Protein AF-A0A5D0T8V2-F1 (afdb_monomer_lite)

Structure (mmCIF, N/CA/C/O backbone):
data_AF-A0A5D0T8V2-F1
#
_entry.id   AF-A0A5D0T8V2-F1
#
loop_
_atom_site.group_PDB
_atom_site.id
_atom_site.type_symbol
_atom_site.label_atom_id
_atom_site.label_alt_id
_atom_site.label_comp_id
_atom_site.label_asym_id
_atom_site.label_entity_id
_atom_site.label_seq_id
_atom_site.pdbx_PDB_ins_code
_atom_site.Cartn_x
_atom_site.Cartn_y
_atom_site.Cartn_z
_atom_site.occupancy
_atom_site.B_iso_or_equiv
_atom_site.auth_seq_id
_atom_site.auth_comp_id
_atom_site.auth_asym_id
_atom_site.auth_atom_id
_atom_site.pdbx_PDB_model_num
ATOM 1 N N . ALA A 1 1 ? 15.041 -1.833 -22.301 1.00 61.91 1 ALA A N 1
ATOM 2 C CA . ALA A 1 1 ? 15.139 -1.343 -20.913 1.00 61.91 1 ALA A CA 1
ATOM 3 C C . ALA A 1 1 ? 14.479 -2.366 -19.990 1.00 61.91 1 ALA A C 1
ATOM 5 O O . ALA A 1 1 ? 13.733 -3.205 -20.482 1.00 61.91 1 ALA A O 1
ATOM 6 N N . GLU A 1 2 ? 14.790 -2.347 -18.698 1.00 78.75 2 GLU A N 1
ATOM 7 C CA . GLU A 1 2 ? 14.436 -3.406 -17.731 1.00 78.75 2 GLU A CA 1
ATOM 8 C C . GLU A 1 2 ? 12.934 -3.522 -17.427 1.00 78.75 2 GLU A C 1
ATOM 10 O O . GLU A 1 2 ? 12.493 -4.556 -16.935 1.00 78.75 2 GLU A O 1
ATOM 15 N N . PHE A 1 3 ? 12.162 -2.492 -17.780 1.00 84.25 3 PHE A N 1
ATOM 16 C CA . PHE A 1 3 ? 10.722 -2.386 -17.535 1.00 84.25 3 PHE A CA 1
ATOM 17 C C . PHE A 1 3 ? 9.893 -2.261 -18.826 1.00 84.25 3 PHE A C 1
ATOM 19 O O . PHE A 1 3 ? 8.725 -1.898 -18.771 1.00 84.25 3 PHE A O 1
ATOM 26 N N . VAL A 1 4 ? 10.472 -2.517 -20.009 1.00 82.50 4 VAL A N 1
ATOM 27 C CA . VAL A 1 4 ? 9.782 -2.297 -21.305 1.00 82.50 4 VAL A CA 1
ATOM 28 C C . VAL A 1 4 ? 8.493 -3.108 -21.430 1.00 82.50 4 VAL A C 1
ATOM 30 O O . VAL A 1 4 ? 7.560 -2.655 -22.085 1.00 82.50 4 VAL A O 1
ATOM 33 N N . ASP A 1 5 ? 8.425 -4.268 -20.781 1.00 86.25 5 ASP A N 1
ATOM 34 C CA . ASP A 1 5 ? 7.253 -5.144 -20.766 1.00 86.25 5 ASP A CA 1
ATOM 35 C C . ASP A 1 5 ? 6.031 -4.497 -20.093 1.00 86.25 5 ASP A C 1
ATOM 37 O O . ASP A 1 5 ? 4.901 -4.827 -20.436 1.00 86.25 5 ASP A O 1
ATOM 41 N N . PHE A 1 6 ? 6.216 -3.493 -19.226 1.00 87.94 6 PHE A N 1
ATOM 42 C CA . PHE A 1 6 ? 5.091 -2.691 -18.732 1.00 87.94 6 PHE A CA 1
ATOM 43 C C . PHE A 1 6 ? 4.385 -1.923 -19.857 1.00 87.94 6 PHE A C 1
ATOM 45 O O . PHE A 1 6 ? 3.203 -1.624 -19.738 1.00 87.94 6 PHE A O 1
ATOM 52 N N . GLY A 1 7 ? 5.061 -1.641 -20.974 1.00 81.94 7 GLY A N 1
ATOM 53 C CA . GLY A 1 7 ? 4.434 -1.029 -22.144 1.00 81.94 7 GLY A CA 1
ATOM 54 C C . GLY A 1 7 ? 3.344 -1.908 -22.761 1.00 81.94 7 GLY A C 1
ATOM 55 O O . GLY A 1 7 ? 2.382 -1.379 -23.302 1.00 81.94 7 GLY A O 1
ATOM 56 N N . GLU A 1 8 ? 3.430 -3.232 -22.602 1.00 88.31 8 GLU A N 1
ATOM 57 C CA . GLU A 1 8 ? 2.431 -4.179 -23.119 1.00 88.31 8 GLU A CA 1
ATOM 58 C C . GLU A 1 8 ? 1.088 -4.063 -22.379 1.00 88.31 8 GLU A C 1
ATOM 60 O O . GLU A 1 8 ? 0.038 -4.395 -22.927 1.00 88.31 8 GLU A O 1
ATOM 65 N N . ILE A 1 9 ? 1.096 -3.539 -21.146 1.00 84.62 9 ILE A N 1
ATOM 66 C CA . ILE A 1 9 ? -0.117 -3.281 -20.358 1.00 84.62 9 ILE A CA 1
ATOM 67 C C . ILE A 1 9 ? -0.978 -2.200 -21.028 1.00 84.62 9 ILE A C 1
ATOM 69 O O . ILE A 1 9 ? -2.203 -2.281 -20.973 1.00 84.62 9 ILE A O 1
ATOM 73 N N . VAL A 1 10 ? -0.363 -1.223 -21.704 1.00 82.50 10 VAL A N 1
ATOM 74 C CA . VAL A 1 10 ? -1.068 -0.139 -22.418 1.00 82.50 10 VAL A CA 1
ATOM 75 C C . VAL A 1 10 ? -1.944 -0.686 -23.548 1.00 82.50 10 VAL A C 1
ATOM 77 O O . VAL A 1 10 ? -3.002 -0.127 -23.835 1.00 82.50 10 VAL A O 1
ATOM 80 N N . ASP A 1 11 ? -1.533 -1.802 -24.148 1.00 81.88 11 ASP A N 1
ATOM 81 C CA . ASP A 1 11 ? -2.232 -2.439 -25.263 1.00 81.88 11 ASP A CA 1
ATOM 82 C C . ASP A 1 11 ? -3.352 -3.395 -24.805 1.00 81.88 11 ASP A C 1
ATOM 84 O O . ASP A 1 11 ? -4.068 -3.966 -25.637 1.00 81.88 11 ASP A O 1
ATOM 88 N N . LEU A 1 12 ? -3.540 -3.584 -23.490 1.00 83.00 12 LEU A N 1
ATOM 89 C CA . LEU A 1 12 ? -4.591 -4.453 -22.969 1.00 83.00 12 LEU A CA 1
ATOM 90 C C . LEU A 1 12 ? -5.988 -3.855 -23.214 1.00 83.00 12 LEU A C 1
ATOM 92 O O . LEU A 1 12 ? -6.238 -2.677 -22.942 1.00 83.00 12 LEU A O 1
ATOM 96 N N . PRO A 1 13 ? -6.956 -4.666 -23.675 1.00 78.25 13 PRO A N 1
ATOM 97 C CA . PRO A 1 13 ? -8.312 -4.190 -23.893 1.00 78.25 13 PRO A CA 1
ATOM 98 C C . PRO A 1 13 ? -8.973 -3.791 -22.567 1.00 78.25 13 PRO A C 1
ATOM 100 O O . PRO A 1 13 ? -8.885 -4.513 -21.576 1.00 78.25 13 PRO A O 1
ATOM 103 N N . ASN A 1 14 ? -9.713 -2.679 -22.583 1.00 81.88 14 ASN A N 1
ATOM 104 C CA . ASN A 1 14 ? -10.464 -2.136 -21.439 1.00 81.88 14 ASN A CA 1
ATOM 105 C C . ASN A 1 14 ? -9.610 -1.681 -20.245 1.00 81.88 14 ASN A C 1
ATOM 107 O O . ASN A 1 14 ? -10.130 -1.565 -19.134 1.00 81.88 14 ASN A O 1
ATOM 111 N N . ILE A 1 15 ? -8.326 -1.394 -20.455 1.00 84.19 15 ILE A N 1
ATOM 112 C CA . ILE A 1 15 ? -7.505 -0.774 -19.420 1.00 84.19 15 ILE A CA 1
ATOM 113 C C . ILE A 1 15 ? -7.941 0.676 -19.155 1.00 84.19 15 ILE A C 1
ATOM 115 O O . ILE A 1 15 ? -8.265 1.426 -20.080 1.00 84.19 15 ILE A O 1
ATOM 119 N N . SER A 1 16 ? -7.965 1.084 -17.883 1.00 87.00 16 SER A N 1
ATOM 120 C CA . SER A 1 16 ? -8.258 2.473 -17.526 1.00 87.00 16 SER A CA 1
ATOM 121 C C . SER A 1 16 ? -7.096 3.390 -17.930 1.00 87.00 16 SER A C 1
ATOM 123 O O . SER A 1 16 ? -5.928 3.003 -17.862 1.00 87.00 16 SER A O 1
ATOM 125 N N . ALA A 1 17 ? -7.404 4.629 -18.327 1.00 86.56 17 ALA A N 1
ATOM 126 C CA . ALA A 1 17 ? -6.376 5.607 -18.694 1.00 86.56 17 ALA A CA 1
ATOM 127 C C . ALA A 1 17 ? -5.330 5.847 -17.579 1.00 86.56 17 ALA A C 1
ATOM 129 O O . ALA A 1 17 ? -4.146 5.913 -17.910 1.00 86.56 17 ALA A O 1
ATOM 130 N N . PRO A 1 18 ? -5.702 5.911 -16.282 1.00 85.38 18 PRO A N 1
ATOM 131 C CA . PRO A 1 18 ? -4.726 5.986 -15.193 1.00 85.38 18 PRO A CA 1
ATOM 132 C C . PRO A 1 18 ? -3.789 4.770 -15.115 1.00 85.38 18 PRO A C 1
ATOM 134 O O . PRO A 1 18 ? -2.576 4.947 -15.016 1.00 85.38 18 PRO A O 1
ATOM 137 N N . THR A 1 19 ? -4.316 3.544 -15.264 1.00 88.12 19 THR A N 1
ATOM 138 C CA . THR A 1 19 ? -3.487 2.320 -15.271 1.00 88.12 19 THR A CA 1
ATOM 139 C C . THR A 1 19 ? -2.495 2.333 -16.430 1.00 88.12 19 THR A C 1
ATOM 141 O O . THR A 1 19 ? -1.310 2.061 -16.239 1.00 88.12 19 THR A O 1
ATOM 144 N N . ALA A 1 20 ? -2.965 2.683 -17.632 1.00 88.56 20 ALA A N 1
ATOM 145 C CA . ALA A 1 20 ? -2.117 2.768 -18.815 1.00 88.56 20 ALA A CA 1
ATOM 146 C C . ALA A 1 20 ? -1.023 3.835 -18.650 1.00 88.56 20 ALA A C 1
ATOM 148 O O . ALA A 1 20 ? 0.134 3.578 -18.972 1.00 88.56 20 ALA A O 1
ATOM 149 N N . ALA A 1 21 ? -1.357 5.001 -18.088 1.00 88.00 21 ALA A N 1
ATOM 15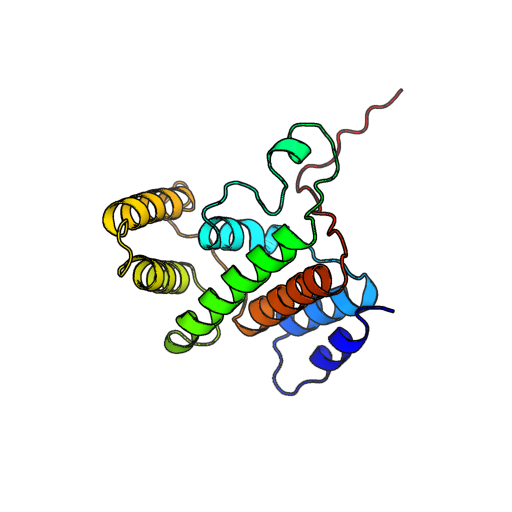0 C CA . ALA A 1 21 ? -0.395 6.072 -17.845 1.00 88.00 21 ALA A CA 1
ATOM 151 C C . ALA A 1 21 ? 0.693 5.669 -16.835 1.00 88.00 21 ALA A C 1
ATOM 153 O O . ALA A 1 21 ? 1.867 5.981 -17.046 1.00 88.00 21 ALA A O 1
ATOM 154 N N . LEU A 1 22 ? 0.327 4.957 -15.762 1.00 87.50 22 LEU A N 1
ATOM 155 C CA . LEU A 1 22 ? 1.290 4.423 -14.797 1.00 87.50 22 LEU A CA 1
ATOM 156 C C . LEU A 1 22 ? 2.221 3.395 -15.453 1.00 87.50 22 LEU A C 1
ATOM 158 O O . LEU A 1 22 ? 3.441 3.493 -15.319 1.00 87.50 22 LEU A O 1
ATOM 162 N N . ALA A 1 23 ? 1.655 2.436 -16.185 1.00 88.75 23 ALA A N 1
ATOM 163 C CA . ALA A 1 23 ? 2.419 1.403 -16.874 1.00 88.75 23 ALA A CA 1
ATOM 164 C C . ALA A 1 23 ? 3.381 1.995 -17.918 1.00 88.75 23 ALA A C 1
ATOM 166 O O . ALA A 1 23 ? 4.555 1.629 -17.967 1.00 88.75 23 ALA A O 1
ATOM 167 N N . GLU A 1 24 ? 2.917 2.966 -18.707 1.00 89.56 24 GLU A N 1
ATOM 168 C CA . GLU A 1 24 ? 3.740 3.663 -19.694 1.00 89.56 24 GLU A CA 1
ATOM 169 C C . GLU A 1 24 ? 4.870 4.470 -19.036 1.00 89.56 24 GLU A C 1
ATOM 171 O O . GLU A 1 24 ? 5.996 4.480 -19.542 1.00 89.56 24 GLU A O 1
ATOM 176 N N . LEU A 1 25 ? 4.595 5.130 -17.904 1.00 86.50 25 LEU A N 1
ATOM 177 C CA . LEU A 1 25 ? 5.616 5.834 -17.126 1.00 86.50 25 LEU A CA 1
ATOM 178 C C . LEU A 1 25 ? 6.711 4.860 -16.683 1.00 86.50 25 LEU A C 1
ATOM 180 O O . LEU A 1 25 ? 7.875 5.078 -17.015 1.00 86.50 25 LEU A O 1
ATOM 184 N N . ILE A 1 26 ? 6.333 3.758 -16.029 1.00 87.38 26 ILE A N 1
ATOM 185 C CA . ILE A 1 26 ? 7.264 2.718 -15.572 1.00 87.38 26 ILE A CA 1
ATOM 186 C C . ILE A 1 26 ? 8.087 2.174 -16.744 1.00 87.38 26 ILE A C 1
ATOM 188 O O . ILE A 1 26 ? 9.308 2.068 -16.642 1.00 87.38 26 ILE A O 1
ATOM 192 N N . ALA A 1 27 ? 7.451 1.890 -17.882 1.00 87.19 27 A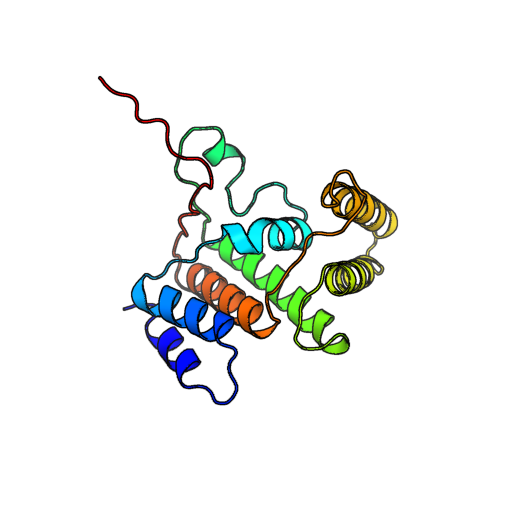LA A N 1
ATOM 193 C CA . ALA A 1 27 ? 8.140 1.366 -19.057 1.00 87.19 27 ALA A CA 1
ATOM 194 C C . ALA A 1 27 ? 9.206 2.324 -19.609 1.00 87.19 27 ALA A C 1
ATOM 196 O O . ALA A 1 27 ? 10.252 1.884 -20.098 1.00 87.19 27 ALA A O 1
ATOM 197 N N . LYS A 1 28 ? 8.951 3.637 -19.532 1.00 85.94 28 LYS A N 1
ATOM 198 C CA . LYS A 1 28 ? 9.854 4.681 -20.031 1.00 85.94 28 LYS A CA 1
ATOM 199 C C . LYS A 1 28 ? 10.968 5.026 -19.051 1.00 85.94 28 LYS A C 1
ATOM 201 O O . LYS A 1 28 ? 12.091 5.262 -19.493 1.00 85.94 28 LYS A O 1
ATOM 206 N N . THR A 1 29 ? 10.661 5.114 -17.760 1.00 82.19 29 THR A N 1
ATOM 207 C CA . THR A 1 29 ? 11.567 5.704 -16.763 1.00 82.19 29 THR A CA 1
ATOM 208 C C . THR A 1 29 ? 12.123 4.696 -15.770 1.00 82.19 29 THR A C 1
ATOM 210 O O . THR A 1 29 ? 13.150 4.977 -15.162 1.00 82.19 29 THR A O 1
ATOM 213 N N . GLY A 1 30 ? 11.475 3.540 -15.593 1.00 81.00 30 GLY A N 1
ATOM 214 C CA . GLY A 1 30 ? 11.781 2.612 -14.504 1.00 81.00 30 GLY A CA 1
ATOM 215 C C . GLY A 1 30 ? 11.487 3.198 -13.120 1.00 81.00 30 GLY A C 1
ATOM 216 O O . GLY A 1 30 ? 12.090 2.773 -12.141 1.00 81.00 30 GLY A O 1
ATOM 217 N N . THR A 1 31 ? 10.604 4.199 -13.031 1.00 76.38 31 THR A N 1
ATOM 218 C CA . THR A 1 31 ? 10.259 4.888 -11.779 1.00 76.38 31 THR A CA 1
ATOM 219 C C . THR A 1 31 ? 8.749 4.999 -11.592 1.00 76.38 31 THR A C 1
ATOM 221 O O . THR A 1 31 ? 7.977 4.915 -12.548 1.00 76.38 31 THR A O 1
ATOM 224 N N . VAL A 1 32 ? 8.328 5.233 -10.347 1.00 75.56 32 VAL A N 1
ATOM 225 C CA . VAL A 1 32 ? 6.940 5.519 -9.972 1.00 75.56 32 VAL A CA 1
ATOM 226 C C . VAL A 1 32 ? 6.895 6.813 -9.167 1.00 75.56 32 VAL A C 1
ATOM 228 O O . VAL A 1 32 ? 7.730 7.035 -8.294 1.00 75.56 32 VAL A O 1
ATOM 231 N N . ARG A 1 33 ? 5.883 7.653 -9.415 1.00 67.94 33 ARG A N 1
ATOM 232 C CA . ARG A 1 33 ? 5.559 8.774 -8.523 1.00 67.94 33 ARG A CA 1
ATOM 233 C C . ARG A 1 33 ? 4.675 8.284 -7.386 1.00 67.94 33 ARG A C 1
ATOM 235 O O . ARG A 1 33 ? 3.458 8.213 -7.510 1.00 67.94 33 ARG A O 1
ATOM 242 N N . ALA A 1 34 ? 5.330 7.911 -6.295 1.00 59.78 34 ALA A N 1
ATOM 243 C CA . ALA A 1 34 ? 4.724 7.301 -5.118 1.00 59.78 34 ALA A CA 1
ATOM 244 C C . ALA A 1 34 ? 3.725 8.209 -4.373 1.00 59.78 34 ALA A C 1
ATOM 246 O O . ALA A 1 34 ? 2.877 7.697 -3.648 1.00 59.78 34 ALA A O 1
ATOM 247 N N . THR A 1 35 ? 3.777 9.530 -4.579 1.00 63.81 35 THR A N 1
ATOM 248 C CA . THR A 1 35 ? 2.996 10.530 -3.826 1.00 63.81 35 THR A CA 1
ATOM 249 C C . THR A 1 35 ? 1.484 10.295 -3.849 1.00 63.81 35 THR A C 1
ATOM 251 O O . THR A 1 35 ? 0.810 10.548 -2.857 1.00 63.81 35 THR A O 1
ATOM 254 N N . VAL A 1 36 ? 0.944 9.777 -4.956 1.00 68.19 36 VAL A N 1
ATOM 255 C CA . VAL A 1 36 ? -0.497 9.499 -5.103 1.00 68.19 36 VAL A CA 1
ATOM 256 C C . VAL A 1 36 ? -0.927 8.266 -4.297 1.00 68.19 36 VAL A C 1
ATOM 258 O O . VAL A 1 36 ? -2.085 8.154 -3.906 1.00 68.19 36 VAL A O 1
ATOM 261 N N . TYR A 1 37 ? 0.003 7.350 -4.021 1.00 76.88 37 TYR A N 1
ATOM 262 C CA . TYR A 1 37 ? -0.258 6.090 -3.322 1.00 76.88 37 TYR A CA 1
ATOM 263 C C . TYR A 1 37 ? 0.203 6.109 -1.864 1.00 76.88 37 TYR A C 1
ATOM 265 O O . TYR A 1 37 ? -0.077 5.153 -1.144 1.00 76.88 37 TYR A O 1
ATOM 273 N N . THR A 1 38 ? 0.893 7.166 -1.419 1.00 76.56 38 THR A N 1
ATOM 274 C CA . THR A 1 38 ? 1.503 7.244 -0.085 1.00 76.56 38 THR A CA 1
ATOM 275 C C . THR A 1 38 ? 0.519 6.909 1.022 1.00 76.56 38 THR A C 1
ATOM 277 O O . THR A 1 38 ? 0.777 5.988 1.787 1.00 76.56 38 THR A O 1
ATOM 280 N N . GLU A 1 39 ? -0.605 7.622 1.106 1.00 78.31 39 GLU A N 1
ATOM 281 C CA . GLU A 1 39 ? -1.555 7.457 2.212 1.00 78.31 39 GLU A CA 1
ATOM 282 C C . GLU A 1 39 ? -2.075 6.019 2.304 1.00 78.31 39 GLU A C 1
ATOM 284 O O . GLU A 1 39 ? -2.166 5.450 3.393 1.00 78.31 39 GLU A O 1
ATOM 289 N N . LEU A 1 40 ? -2.364 5.409 1.149 1.00 82.75 40 LEU A N 1
ATOM 290 C CA . LEU A 1 40 ? -2.789 4.019 1.078 1.00 82.75 40 LEU A CA 1
ATOM 291 C C . LEU A 1 40 ? -1.664 3.074 1.500 1.00 82.75 40 LEU A C 1
ATOM 293 O O . LEU A 1 40 ? -1.887 2.214 2.342 1.00 82.75 40 LEU A O 1
ATOM 297 N N . VAL A 1 41 ? -0.471 3.193 0.922 1.00 79.88 41 VAL A N 1
ATOM 298 C CA . VAL A 1 41 ? 0.640 2.272 1.210 1.00 79.88 41 VAL A CA 1
ATOM 299 C C . VAL A 1 41 ? 1.044 2.343 2.684 1.00 79.88 41 VAL A C 1
ATOM 301 O O . VAL A 1 41 ? 1.229 1.300 3.311 1.00 79.88 41 VAL A O 1
ATOM 304 N N . ASP A 1 42 ? 1.078 3.541 3.266 1.00 79.88 42 ASP A N 1
ATOM 305 C CA . ASP A 1 42 ? 1.320 3.742 4.695 1.00 79.88 42 ASP A CA 1
ATOM 306 C C . ASP A 1 42 ? 0.256 3.027 5.551 1.00 79.88 42 ASP A C 1
ATOM 308 O O . ASP A 1 42 ? 0.578 2.351 6.533 1.00 79.88 42 ASP A O 1
ATOM 312 N N . LEU A 1 43 ? -1.025 3.108 5.162 1.00 82.00 43 LEU A N 1
ATOM 313 C CA . LEU A 1 43 ? -2.095 2.336 5.806 1.00 82.00 43 LEU A CA 1
ATOM 314 C C . LEU A 1 43 ? -1.909 0.820 5.654 1.00 82.00 43 LEU A C 1
ATOM 316 O O . LEU A 1 43 ? -2.092 0.092 6.629 1.00 82.00 43 LEU A O 1
ATOM 320 N N . LEU A 1 44 ? -1.581 0.332 4.452 1.00 79.38 44 LEU A N 1
ATOM 321 C CA . LEU A 1 44 ? -1.474 -1.104 4.164 1.00 79.38 44 LEU A CA 1
ATOM 322 C C . LEU A 1 44 ? -0.356 -1.773 4.961 1.00 79.38 44 LEU A C 1
ATOM 324 O O . LEU A 1 44 ? -0.501 -2.919 5.390 1.00 79.38 44 LEU A O 1
ATOM 328 N N . LEU A 1 45 ? 0.759 -1.071 5.134 1.00 73.88 45 LEU A N 1
ATOM 329 C CA . LEU A 1 45 ? 1.956 -1.633 5.748 1.00 73.88 45 LEU A CA 1
ATOM 330 C C . LEU A 1 45 ? 2.074 -1.307 7.239 1.00 73.88 45 LEU A C 1
ATOM 332 O O . LEU A 1 45 ? 2.903 -1.887 7.938 1.00 73.88 45 LEU A O 1
ATOM 336 N N . GLY A 1 46 ? 1.219 -0.415 7.737 1.00 63.88 46 GLY A N 1
ATOM 337 C CA . GLY A 1 46 ? 1.268 0.067 9.110 1.00 63.88 46 GLY A CA 1
ATOM 338 C C . GLY A 1 46 ? 2.510 0.883 9.422 1.00 63.88 46 GLY A C 1
ATOM 339 O O . GLY A 1 46 ? 3.017 0.859 10.542 1.00 63.88 46 GLY A O 1
ATOM 340 N N . LEU A 1 47 ? 2.984 1.590 8.406 1.00 55.94 47 LEU A N 1
ATOM 341 C CA . LEU A 1 47 ? 4.199 2.372 8.427 1.00 55.94 47 LEU A CA 1
ATOM 342 C C . LEU A 1 47 ? 3.824 3.843 8.307 1.00 55.94 47 LEU A C 1
ATOM 344 O O . LEU A 1 47 ? 2.944 4.202 7.531 1.00 55.94 47 LEU A O 1
ATOM 348 N N . GLU A 1 48 ? 4.487 4.701 9.069 1.00 52.50 48 GLU A N 1
ATOM 349 C CA . GLU A 1 48 ? 4.494 6.123 8.742 1.00 52.50 48 GLU A CA 1
ATOM 350 C C . GLU A 1 48 ? 5.585 6.331 7.691 1.00 52.50 48 GLU A C 1
ATOM 352 O O . GLU A 1 48 ? 6.710 5.896 7.905 1.00 52.50 48 GLU A O 1
ATOM 357 N N . GLY A 1 49 ? 5.249 6.928 6.543 1.00 49.81 49 GLY A N 1
ATOM 358 C CA . GLY A 1 49 ? 6.206 7.455 5.569 1.00 49.81 49 GLY A CA 1
ATOM 359 C C . GLY A 1 49 ? 7.157 6.445 4.922 1.00 49.81 49 GLY A C 1
ATOM 360 O O . GLY A 1 49 ? 8.290 6.805 4.610 1.00 49.81 49 GLY A O 1
ATOM 361 N N . VAL A 1 50 ? 6.744 5.198 4.673 1.00 50.56 50 VAL A N 1
ATOM 362 C CA . VAL A 1 50 ? 7.656 4.191 4.084 1.00 50.56 50 VAL A CA 1
ATOM 363 C C . VAL A 1 50 ? 7.858 4.336 2.589 1.00 50.56 50 VAL A C 1
ATOM 365 O O . VAL A 1 50 ? 8.939 4.023 2.092 1.00 50.56 50 VAL A O 1
ATOM 368 N N . LEU A 1 51 ? 6.920 4.974 1.890 1.00 50.59 51 LEU A N 1
ATOM 369 C CA . LEU A 1 51 ? 7.244 5.521 0.574 1.00 50.59 51 LEU A CA 1
ATOM 370 C C . LEU A 1 51 ? 8.234 6.692 0.638 1.00 50.59 51 LEU A C 1
ATOM 372 O O . LEU A 1 51 ? 8.622 7.165 -0.417 1.00 50.59 51 LEU A O 1
ATOM 376 N N . TYR A 1 52 ? 8.652 7.149 1.820 1.00 52.34 52 TYR A N 1
ATOM 377 C CA . TYR A 1 52 ? 9.609 8.240 2.000 1.00 52.34 52 TYR A CA 1
ATOM 378 C C . TYR A 1 52 ? 10.832 7.868 2.836 1.00 52.34 52 TYR A C 1
ATOM 380 O O . TYR A 1 52 ? 11.582 8.780 3.150 1.00 52.34 52 TYR A O 1
ATOM 388 N N . ALA A 1 53 ? 11.046 6.591 3.194 1.00 50.88 53 ALA A N 1
ATOM 389 C CA . ALA A 1 53 ? 12.108 6.162 4.114 1.00 50.88 53 ALA A CA 1
ATOM 390 C C . ALA A 1 53 ? 12.312 7.195 5.241 1.00 50.88 53 ALA A C 1
ATOM 392 O O . ALA A 1 53 ? 13.262 7.970 5.213 1.00 50.88 53 ALA A O 1
ATOM 393 N N . THR A 1 54 ? 11.358 7.268 6.172 1.00 45.78 54 THR A N 1
ATOM 394 C CA . THR A 1 54 ? 11.178 8.350 7.163 1.00 45.78 54 THR A CA 1
ATOM 395 C C . THR A 1 54 ? 12.432 8.904 7.828 1.00 45.78 54 THR A C 1
ATOM 397 O O . THR A 1 54 ? 12.460 10.094 8.132 1.00 45.78 54 THR A O 1
ATOM 400 N N . ASP A 1 55 ? 13.455 8.078 8.035 1.00 45.16 55 ASP A N 1
ATOM 401 C CA . ASP A 1 55 ? 14.728 8.519 8.606 1.00 45.16 55 ASP A CA 1
ATOM 402 C C . ASP A 1 55 ? 15.608 9.240 7.561 1.00 45.16 55 ASP A C 1
ATOM 404 O O . ASP A 1 55 ? 16.172 10.288 7.855 1.00 45.16 55 ASP A O 1
ATOM 408 N N . ALA A 1 56 ? 15.641 8.772 6.309 1.00 48.03 56 ALA A N 1
ATOM 409 C CA . ALA A 1 56 ? 16.388 9.390 5.207 1.00 48.03 56 ALA A CA 1
ATOM 410 C C . ALA A 1 56 ? 15.769 10.722 4.743 1.00 48.03 56 ALA A C 1
ATOM 412 O O . ALA A 1 56 ? 16.490 11.688 4.495 1.00 48.03 56 ALA A O 1
ATOM 413 N N . ALA A 1 57 ? 14.432 10.821 4.708 1.00 46.72 57 ALA A N 1
ATOM 414 C CA . ALA A 1 57 ? 13.748 12.084 4.411 1.00 46.72 57 ALA A CA 1
ATOM 415 C C . ALA A 1 57 ? 14.000 13.172 5.475 1.00 46.72 57 ALA A C 1
ATOM 417 O O . ALA A 1 57 ? 13.906 14.360 5.166 1.00 46.72 57 ALA A O 1
ATOM 418 N N . ALA A 1 58 ? 14.322 12.784 6.715 1.00 51.72 58 ALA A N 1
ATOM 419 C CA . ALA A 1 58 ? 14.717 13.710 7.776 1.00 51.72 58 ALA A CA 1
ATOM 420 C C . ALA A 1 58 ? 16.191 14.154 7.669 1.00 51.72 58 ALA A C 1
ATOM 422 O O . ALA A 1 58 ? 16.549 15.196 8.220 1.00 51.72 58 ALA A O 1
ATOM 423 N N . GLU A 1 59 ? 17.026 13.395 6.954 1.00 53.44 59 GLU A N 1
ATOM 424 C CA . GLU A 1 59 ? 18.468 13.629 6.784 1.00 53.44 59 GLU A CA 1
ATOM 425 C C . GLU A 1 59 ? 18.835 14.336 5.458 1.00 53.44 59 GLU A C 1
ATOM 427 O O . GLU A 1 59 ? 20.013 14.431 5.122 1.00 53.44 59 GLU A O 1
ATOM 432 N N . ASP A 1 60 ? 17.857 14.891 4.722 1.00 56.03 60 ASP A N 1
ATOM 433 C CA . ASP A 1 60 ? 18.040 15.503 3.385 1.00 56.03 60 ASP A CA 1
ATOM 434 C C . ASP A 1 60 ? 18.650 14.535 2.336 1.00 56.03 60 ASP A C 1
ATOM 436 O O . ASP A 1 60 ? 19.160 14.963 1.294 1.00 56.03 60 ASP A O 1
ATOM 440 N N . GLU A 1 61 ? 18.571 13.222 2.575 1.00 55.50 61 GLU A N 1
ATOM 441 C CA . GLU A 1 61 ? 18.956 12.190 1.612 1.00 55.50 61 GLU A CA 1
ATOM 442 C C . GLU A 1 61 ? 17.751 11.788 0.750 1.00 55.50 61 GLU A C 1
ATOM 444 O O . GLU A 1 61 ? 16.617 11.723 1.229 1.00 55.50 61 GLU A O 1
ATOM 449 N N . ASP A 1 62 ? 17.982 11.524 -0.543 1.00 58.38 62 ASP A N 1
ATOM 450 C CA . ASP A 1 62 ? 16.928 10.998 -1.416 1.00 58.38 62 ASP A CA 1
ATOM 451 C C . ASP A 1 62 ? 16.534 9.606 -0.888 1.00 58.38 62 ASP A C 1
ATOM 453 O O . ASP A 1 62 ? 17.378 8.704 -0.893 1.00 58.38 62 ASP A O 1
ATOM 457 N N . PRO A 1 63 ? 15.291 9.398 -0.419 1.00 62.31 63 PRO A N 1
ATOM 458 C CA . PRO A 1 63 ? 14.924 8.151 0.226 1.00 62.31 63 PRO A CA 1
ATOM 459 C C . PRO A 1 63 ? 15.016 6.981 -0.753 1.00 62.31 63 PRO A C 1
ATOM 461 O O . PRO A 1 63 ? 14.477 7.023 -1.864 1.00 62.31 63 PRO A O 1
ATOM 464 N N . VAL A 1 64 ? 15.710 5.926 -0.328 1.00 71.81 64 VAL A N 1
ATOM 465 C CA . VAL A 1 64 ? 15.936 4.717 -1.121 1.00 71.81 64 VAL A CA 1
ATOM 466 C C . VAL A 1 64 ? 15.214 3.542 -0.475 1.00 71.81 64 VAL A C 1
ATOM 468 O O . VAL A 1 64 ? 15.451 3.218 0.685 1.00 71.81 64 VAL A O 1
ATOM 471 N N . ILE A 1 65 ? 14.360 2.877 -1.248 1.00 78.06 65 ILE A N 1
ATOM 472 C CA . ILE A 1 65 ? 13.719 1.623 -0.847 1.00 78.06 65 ILE A CA 1
ATOM 473 C C . ILE A 1 65 ? 14.600 0.479 -1.345 1.00 78.06 65 ILE A C 1
ATOM 475 O O . ILE A 1 65 ? 14.808 0.342 -2.554 1.00 78.06 65 ILE A O 1
ATOM 479 N N . ASP A 1 66 ? 15.129 -0.324 -0.425 1.00 81.56 66 ASP A N 1
ATOM 480 C CA . ASP A 1 66 ? 15.937 -1.496 -0.761 1.00 81.56 66 ASP A CA 1
ATOM 481 C C . ASP A 1 66 ? 15.078 -2.650 -1.341 1.00 81.56 66 ASP A C 1
ATOM 483 O O . ASP A 1 66 ? 13.841 -2.592 -1.316 1.00 81.56 66 ASP A O 1
ATOM 487 N N . PRO A 1 67 ? 15.698 -3.702 -1.908 1.00 86.50 67 PRO A N 1
ATOM 488 C CA . PRO A 1 67 ? 14.957 -4.814 -2.506 1.00 86.50 67 PRO A CA 1
ATOM 489 C C . PRO A 1 67 ? 14.031 -5.558 -1.532 1.00 86.50 67 PRO A C 1
ATOM 491 O O . PRO A 1 67 ? 12.958 -6.005 -1.944 1.00 86.50 67 PRO A O 1
ATOM 494 N N . ASP A 1 68 ? 14.397 -5.662 -0.253 1.00 86.12 68 ASP A N 1
ATOM 495 C CA . ASP A 1 68 ? 13.570 -6.330 0.758 1.00 86.12 68 ASP A CA 1
ATOM 496 C C . ASP A 1 68 ? 12.328 -5.482 1.079 1.00 86.12 68 ASP A C 1
ATOM 498 O O . ASP A 1 68 ? 11.206 -5.995 1.122 1.00 86.12 68 ASP A O 1
ATOM 502 N N . GLY A 1 69 ? 12.498 -4.163 1.199 1.00 84.19 69 GLY A N 1
ATOM 503 C CA . GLY A 1 69 ? 11.420 -3.187 1.325 1.00 84.19 69 GLY A CA 1
ATOM 504 C C . GLY A 1 69 ? 10.488 -3.198 0.114 1.00 84.19 69 GLY A C 1
ATOM 505 O O . GLY A 1 69 ? 9.268 -3.176 0.274 1.00 84.19 69 GLY A O 1
ATOM 506 N N . CYS A 1 70 ? 11.032 -3.334 -1.098 1.00 86.81 70 CYS A N 1
ATOM 507 C CA . CYS A 1 70 ? 10.233 -3.515 -2.311 1.00 86.81 70 CYS A CA 1
ATOM 508 C C . CYS A 1 70 ? 9.398 -4.805 -2.249 1.00 86.81 70 CYS A C 1
ATOM 510 O O . CYS A 1 70 ? 8.213 -4.792 -2.588 1.00 86.81 70 CYS A O 1
ATOM 512 N N . GLY A 1 71 ? 9.986 -5.910 -1.781 1.00 89.81 71 GLY A N 1
ATOM 513 C CA . GLY A 1 71 ? 9.278 -7.179 -1.602 1.00 89.81 71 GLY A CA 1
ATOM 514 C C . GLY A 1 71 ? 8.128 -7.054 -0.606 1.00 89.81 71 GLY A C 1
ATOM 515 O O . GLY A 1 71 ? 7.014 -7.500 -0.884 1.00 89.81 71 GLY A O 1
ATOM 516 N N . TRP A 1 72 ? 8.369 -6.366 0.509 1.00 87.38 72 TRP A N 1
ATOM 517 C CA . TRP A 1 72 ? 7.351 -6.130 1.526 1.00 87.38 72 TRP A CA 1
ATOM 518 C C . TRP A 1 72 ? 6.197 -5.247 1.028 1.00 87.38 72 TRP A C 1
ATOM 520 O O . TRP A 1 72 ? 5.029 -5.574 1.257 1.00 87.38 72 TRP A O 1
ATOM 530 N N . ILE A 1 73 ? 6.502 -4.167 0.300 1.00 86.56 73 ILE A N 1
ATOM 531 C CA . ILE A 1 73 ? 5.483 -3.305 -0.315 1.00 86.56 73 ILE A CA 1
ATOM 532 C C . ILE A 1 73 ? 4.637 -4.110 -1.310 1.00 86.56 73 ILE A C 1
ATOM 534 O O . ILE A 1 73 ? 3.406 -4.041 -1.267 1.00 86.56 73 ILE A O 1
ATOM 538 N N . ALA A 1 74 ? 5.279 -4.904 -2.174 1.00 91.25 74 ALA A N 1
ATOM 539 C CA . ALA A 1 74 ? 4.586 -5.743 -3.147 1.00 91.25 74 ALA A CA 1
ATOM 540 C C . ALA A 1 74 ? 3.631 -6.739 -2.465 1.00 91.25 74 ALA A C 1
ATOM 542 O O . ALA A 1 74 ? 2.454 -6.790 -2.822 1.00 91.25 74 ALA A O 1
ATOM 543 N N . ASP A 1 75 ? 4.091 -7.454 -1.432 1.00 91.75 75 ASP A N 1
ATOM 544 C CA . ASP A 1 75 ? 3.265 -8.395 -0.662 1.00 91.75 75 ASP A CA 1
ATOM 545 C C . ASP A 1 75 ? 2.030 -7.713 -0.044 1.00 91.75 75 ASP A C 1
ATOM 547 O O . ASP A 1 75 ? 0.918 -8.253 -0.084 1.00 91.75 75 ASP A O 1
ATOM 551 N N . GLY A 1 76 ? 2.211 -6.518 0.529 1.00 90.19 76 GLY A N 1
ATOM 552 C CA . GLY A 1 76 ? 1.128 -5.747 1.141 1.00 90.19 76 GLY A CA 1
ATOM 553 C C . GLY A 1 76 ? 0.056 -5.338 0.131 1.00 90.19 76 GLY A C 1
ATOM 554 O O . GLY A 1 76 ? -1.137 -5.556 0.369 1.00 90.19 76 GLY A O 1
ATOM 555 N N . ILE A 1 77 ? 0.476 -4.802 -1.019 1.00 92.38 77 ILE A N 1
ATOM 556 C CA . ILE A 1 77 ? -0.440 -4.386 -2.088 1.00 92.38 77 ILE A CA 1
ATOM 557 C C . ILE A 1 77 ? -1.152 -5.600 -2.697 1.00 92.38 77 ILE A C 1
ATOM 559 O O . ILE A 1 77 ? -2.368 -5.567 -2.877 1.00 92.38 77 ILE A O 1
ATOM 563 N N . GLU A 1 78 ? -0.445 -6.698 -2.967 1.00 94.06 78 GLU A N 1
ATOM 564 C CA . GLU A 1 78 ? -1.043 -7.920 -3.520 1.00 94.06 78 GLU A CA 1
ATOM 565 C C . GLU A 1 78 ? -2.103 -8.511 -2.584 1.00 94.06 78 GLU A C 1
ATOM 567 O O . GLU A 1 78 ? -3.204 -8.867 -3.021 1.00 94.06 78 GLU A O 1
ATOM 572 N N . ARG A 1 79 ? -1.806 -8.574 -1.279 1.00 92.75 79 ARG A N 1
ATOM 573 C CA . ARG A 1 79 ? -2.760 -9.039 -0.265 1.00 92.75 79 ARG A CA 1
ATOM 574 C C . ARG A 1 79 ? -3.987 -8.133 -0.196 1.00 92.75 79 ARG A C 1
ATOM 576 O O . ARG A 1 79 ? -5.106 -8.640 -0.081 1.00 92.75 79 ARG A O 1
ATOM 583 N N . PHE A 1 80 ? -3.788 -6.820 -0.279 1.00 93.31 80 PHE A N 1
ATOM 584 C CA . PHE A 1 80 ? -4.878 -5.855 -0.330 1.00 93.31 80 PHE A CA 1
ATOM 585 C C . PHE A 1 80 ? -5.759 -6.061 -1.567 1.00 93.31 80 PHE A C 1
ATOM 587 O O . PHE A 1 80 ? -6.959 -6.286 -1.419 1.00 93.31 80 PHE A O 1
ATOM 594 N N . VAL A 1 81 ? -5.175 -6.073 -2.770 1.00 94.50 81 VAL A N 1
ATOM 595 C CA . VAL A 1 81 ? -5.901 -6.264 -4.038 1.00 94.50 81 VAL A CA 1
ATOM 596 C C . VAL A 1 81 ? -6.677 -7.584 -4.030 1.00 94.50 81 VAL A C 1
ATOM 598 O O . VAL A 1 81 ? -7.837 -7.632 -4.439 1.00 94.50 81 VAL A O 1
ATOM 601 N N . ALA A 1 82 ? -6.085 -8.663 -3.509 1.00 94.00 82 ALA A N 1
ATOM 602 C CA . ALA A 1 82 ? -6.771 -9.945 -3.371 1.00 94.00 82 ALA A CA 1
ATOM 603 C C . ALA A 1 82 ? -8.004 -9.862 -2.451 1.00 94.00 82 ALA A C 1
ATOM 605 O O . ALA A 1 82 ? -9.045 -10.440 -2.773 1.00 94.00 82 ALA A O 1
ATOM 606 N N . GLY A 1 83 ? -7.901 -9.136 -1.333 1.00 92.69 83 GLY A N 1
ATOM 607 C CA . GLY A 1 83 ? -9.012 -8.887 -0.410 1.00 92.69 83 GLY A CA 1
ATOM 608 C C . GLY A 1 83 ? -10.076 -7.938 -0.969 1.00 92.69 83 GLY A C 1
ATOM 609 O O . GLY A 1 83 ? -11.260 -8.099 -0.666 1.00 92.69 83 GLY A O 1
ATOM 610 N N . HIS A 1 84 ? -9.669 -6.994 -1.819 1.00 95.19 84 HIS A N 1
ATOM 611 C CA . HIS A 1 84 ? -10.530 -5.959 -2.389 1.00 95.19 84 HIS A CA 1
ATOM 612 C C . HIS A 1 84 ? -11.451 -6.466 -3.504 1.00 95.19 84 HIS A C 1
ATOM 614 O O . HIS A 1 84 ? -12.521 -5.905 -3.696 1.00 95.19 84 HIS A O 1
ATOM 620 N N . ARG A 1 85 ? -11.157 -7.607 -4.146 1.00 89.75 85 ARG A N 1
ATOM 621 C CA . ARG A 1 85 ? -11.981 -8.179 -5.241 1.00 89.75 85 ARG A CA 1
ATOM 622 C C . ARG A 1 85 ? -13.497 -8.217 -4.989 1.00 89.75 85 ARG A C 1
ATOM 624 O O . ARG A 1 85 ? -14.268 -8.171 -5.942 1.00 89.75 85 ARG A O 1
ATOM 631 N N . ALA A 1 86 ? -13.936 -8.330 -3.734 1.00 90.19 86 ALA A N 1
ATOM 632 C CA . ALA A 1 86 ? -15.354 -8.330 -3.363 1.00 90.19 86 ALA A CA 1
ATOM 633 C C . ALA A 1 86 ? -16.048 -6.951 -3.468 1.00 90.19 86 ALA A C 1
ATOM 635 O O . ALA A 1 86 ? -17.276 -6.897 -3.446 1.00 90.19 86 ALA A O 1
ATOM 636 N N . TYR A 1 87 ? -15.285 -5.863 -3.578 1.00 92.31 87 TYR A N 1
ATOM 637 C CA . TYR A 1 87 ? -15.745 -4.470 -3.558 1.00 92.31 87 TYR A CA 1
ATOM 638 C C . TYR A 1 87 ? -15.728 -3.810 -4.949 1.00 92.31 87 TYR A C 1
ATOM 640 O O . TYR A 1 87 ? -16.243 -2.706 -5.110 1.00 92.31 87 TYR A O 1
ATOM 648 N N . GLY A 1 88 ? -15.213 -4.504 -5.968 1.00 91.00 88 GLY A N 1
ATOM 649 C CA . GLY A 1 88 ? -15.146 -4.021 -7.349 1.00 91.00 88 GLY A CA 1
ATOM 650 C C . GLY A 1 88 ? -13.801 -3.385 -7.702 1.00 91.00 88 GLY A C 1
ATOM 651 O O . GLY A 1 88 ? -12.821 -3.545 -6.992 1.00 91.00 88 GLY A O 1
ATOM 652 N N . GLU A 1 89 ? -13.747 -2.700 -8.844 1.00 91.31 89 GLU A N 1
ATOM 653 C CA . GLU A 1 89 ? -12.482 -2.194 -9.403 1.00 91.31 89 GLU A CA 1
ATOM 654 C C . GLU A 1 89 ? -12.004 -0.889 -8.753 1.00 91.31 89 GLU A C 1
ATOM 656 O O . GLU A 1 89 ? -10.804 -0.650 -8.635 1.00 91.31 89 GLU A O 1
ATOM 661 N N . ALA A 1 90 ? -12.941 -0.030 -8.351 1.00 92.50 90 ALA A N 1
ATOM 662 C CA . ALA A 1 90 ? -12.634 1.274 -7.778 1.00 92.50 90 ALA A CA 1
ATOM 663 C C . ALA A 1 90 ? -12.186 1.133 -6.320 1.00 92.50 90 ALA A C 1
ATOM 665 O O . ALA A 1 90 ? -12.890 0.528 -5.508 1.00 92.50 90 ALA A O 1
ATOM 666 N N . VAL A 1 91 ? -11.045 1.732 -5.978 1.00 92.69 91 VAL A N 1
ATOM 667 C CA . VAL A 1 91 ? -10.533 1.732 -4.609 1.00 92.69 91 VAL A CA 1
ATOM 668 C C . VAL A 1 91 ? -10.899 3.050 -3.937 1.00 92.69 91 VAL A C 1
ATOM 670 O O . VAL A 1 91 ? -10.342 4.101 -4.238 1.00 92.69 91 VAL A O 1
ATOM 673 N N . THR A 1 92 ? -11.858 2.984 -3.017 1.00 92.81 92 THR A N 1
ATOM 674 C CA . THR A 1 92 ? -12.311 4.119 -2.199 1.00 92.81 92 THR A CA 1
ATOM 675 C C . THR A 1 92 ? -11.848 3.978 -0.756 1.00 92.81 92 THR A C 1
ATOM 677 O O . THR A 1 92 ? -11.510 2.875 -0.308 1.00 92.81 92 THR A O 1
ATOM 680 N N . PHE A 1 93 ? -11.906 5.075 -0.003 1.00 92.31 93 PHE A N 1
ATOM 681 C CA . PHE A 1 93 ? -11.615 5.082 1.428 1.00 92.31 93 PHE A CA 1
ATOM 682 C C . PHE A 1 93 ? -12.427 4.034 2.206 1.00 92.31 93 PHE A C 1
ATOM 684 O O . PHE A 1 93 ? -11.875 3.276 3.004 1.00 92.31 93 PHE A O 1
ATOM 691 N N . GLU A 1 94 ? -13.727 3.924 1.928 1.00 92.94 94 GLU A N 1
ATOM 692 C CA . GLU A 1 94 ? -14.620 2.952 2.565 1.00 92.94 94 GLU A CA 1
ATOM 693 C C . GLU A 1 94 ? -14.190 1.524 2.244 1.00 92.94 94 GLU A C 1
ATOM 695 O O . GLU A 1 94 ? -14.043 0.700 3.144 1.00 92.94 94 GLU A O 1
ATOM 700 N N . SER A 1 95 ? -13.932 1.233 0.966 1.00 94.50 95 SER A N 1
ATOM 701 C CA . SER A 1 95 ? -13.513 -0.106 0.550 1.00 94.50 95 SER A CA 1
ATOM 702 C C . SER A 1 95 ? -12.170 -0.511 1.172 1.00 94.50 95 SER A C 1
ATOM 704 O O . SER A 1 95 ? -11.992 -1.663 1.564 1.00 94.50 95 SER A O 1
ATOM 706 N N . VAL A 1 96 ? -11.244 0.439 1.342 1.00 93.81 96 VAL A N 1
ATOM 707 C CA . VAL A 1 96 ? -9.962 0.208 2.017 1.00 93.81 96 VAL A CA 1
ATOM 708 C C . VAL A 1 96 ? -10.163 -0.065 3.497 1.00 93.81 96 VAL A C 1
ATOM 710 O O . VAL A 1 96 ? -9.608 -1.038 4.007 1.00 93.81 96 VAL A O 1
ATOM 713 N N . SER A 1 97 ? -10.983 0.743 4.175 1.00 93.12 97 SER A N 1
ATOM 714 C CA . SER A 1 97 ? -11.312 0.537 5.586 1.00 93.12 97 SER A CA 1
ATOM 715 C C . SER A 1 97 ? -11.871 -0.867 5.822 1.00 93.12 97 SER A C 1
ATOM 717 O O . SER A 1 97 ? -11.374 -1.597 6.680 1.00 93.12 97 SER A O 1
ATOM 719 N N . GLU A 1 98 ? -12.848 -1.280 5.015 1.00 94.81 98 GLU A N 1
ATOM 720 C CA . GLU A 1 98 ? -13.496 -2.588 5.118 1.00 94.81 98 GLU A CA 1
ATOM 721 C C . GLU A 1 98 ? -12.521 -3.749 4.873 1.00 94.81 98 GLU A C 1
ATOM 723 O O . GLU A 1 98 ? -12.456 -4.699 5.663 1.00 94.81 98 GLU A O 1
ATOM 728 N N . VAL A 1 99 ? -11.707 -3.666 3.815 1.00 94.56 99 VAL A N 1
ATOM 729 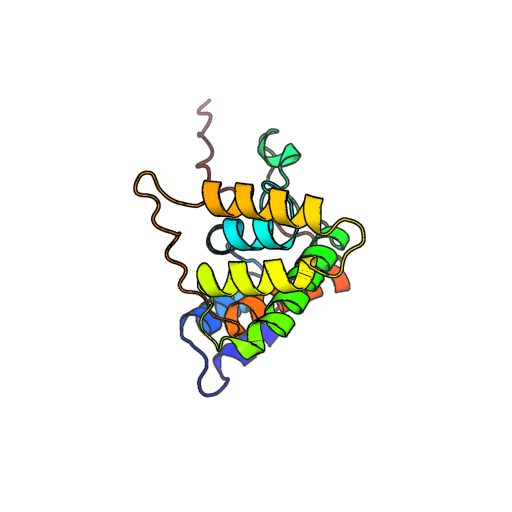C CA . VAL A 1 99 ? -10.702 -4.693 3.505 1.00 94.56 99 VAL A CA 1
ATOM 730 C C . VAL A 1 99 ? -9.675 -4.804 4.630 1.00 94.56 99 VAL A C 1
ATOM 732 O O . VAL A 1 99 ? -9.392 -5.913 5.084 1.00 94.56 99 VAL A O 1
ATOM 735 N N . LEU A 1 100 ? -9.141 -3.683 5.120 1.00 92.12 100 LEU A N 1
ATOM 736 C CA . LEU A 1 100 ? -8.135 -3.685 6.183 1.00 92.12 100 LEU A CA 1
ATOM 737 C C . LEU A 1 100 ? -8.686 -4.234 7.498 1.00 92.12 100 LEU A C 1
ATOM 739 O O . LEU A 1 100 ? -8.043 -5.084 8.116 1.00 92.12 100 LEU A O 1
ATOM 743 N N . ARG A 1 101 ? -9.901 -3.841 7.894 1.00 93.38 101 ARG A N 1
ATOM 744 C CA . ARG A 1 101 ? -10.571 -4.410 9.075 1.00 93.38 101 ARG A CA 1
ATOM 745 C C . ARG A 1 101 ? -10.670 -5.925 8.970 1.00 93.38 101 ARG A C 1
ATOM 747 O O . ARG A 1 101 ? -10.305 -6.627 9.910 1.00 93.38 101 ARG A O 1
ATOM 754 N N . LYS A 1 102 ? -11.092 -6.435 7.811 1.00 92.25 102 LYS A N 1
ATOM 755 C CA . LYS A 1 102 ? -11.194 -7.875 7.564 1.00 92.25 102 LYS A CA 1
ATOM 756 C C . LYS A 1 102 ? -9.835 -8.575 7.622 1.00 92.25 102 LYS A C 1
ATOM 758 O O . LYS A 1 102 ? -9.732 -9.646 8.208 1.00 92.25 102 LYS A O 1
ATOM 763 N N . LEU A 1 103 ? -8.791 -7.982 7.042 1.00 89.06 103 LEU A N 1
ATOM 764 C CA . LEU A 1 103 ? -7.443 -8.562 7.042 1.00 89.06 103 LEU A CA 1
ATOM 765 C C . LEU A 1 103 ? -6.803 -8.615 8.439 1.00 89.06 103 LEU A C 1
ATOM 767 O O . LEU A 1 103 ? -5.943 -9.470 8.667 1.00 89.06 103 LEU A O 1
ATOM 771 N N . LEU A 1 104 ? -7.203 -7.720 9.347 1.00 88.69 104 LEU A N 1
ATOM 772 C CA . LEU A 1 104 ? -6.679 -7.622 10.713 1.00 88.69 104 LEU A CA 1
ATOM 773 C C . LEU A 1 104 ? -7.526 -8.375 11.754 1.00 88.69 104 LEU A C 1
ATOM 775 O O . LEU A 1 104 ? -7.013 -8.704 12.823 1.00 88.69 104 LEU A O 1
ATOM 779 N N . ALA A 1 105 ? -8.796 -8.671 11.456 1.00 87.12 105 ALA A N 1
ATOM 780 C CA . ALA A 1 105 ? -9.759 -9.220 12.415 1.00 87.12 105 ALA A CA 1
ATOM 781 C C . ALA A 1 105 ? -9.380 -10.596 12.996 1.00 87.12 105 ALA A C 1
ATOM 783 O O . ALA A 1 105 ? -9.710 -10.879 14.145 1.00 87.12 105 ALA A O 1
ATOM 784 N N . ASP A 1 106 ? -8.658 -11.427 12.240 1.00 82.00 106 ASP A N 1
ATOM 785 C CA . ASP A 1 106 ? -8.353 -12.813 12.630 1.00 82.00 106 ASP A CA 1
ATOM 786 C C . ASP A 1 106 ? -6.991 -12.969 13.346 1.00 82.00 106 ASP A C 1
ATOM 788 O O . ASP A 1 106 ? -6.528 -14.080 13.618 1.00 82.00 106 ASP A O 1
ATOM 792 N N . GLY A 1 107 ? -6.312 -11.858 13.649 1.00 80.25 107 GLY A N 1
ATOM 793 C CA . GLY A 1 107 ? -4.987 -11.853 14.268 1.00 80.25 107 GLY A CA 1
ATOM 794 C C . GLY A 1 107 ? -5.001 -12.022 15.791 1.00 80.25 107 GLY A C 1
ATOM 795 O O . GLY A 1 107 ? -5.888 -11.550 16.495 1.00 80.25 107 GLY A O 1
ATOM 796 N N . ARG A 1 108 ? -3.925 -12.591 16.353 1.00 86.94 108 ARG A N 1
ATOM 797 C CA . ARG A 1 108 ? -3.713 -12.648 17.818 1.00 86.94 108 ARG A CA 1
ATOM 798 C C . ARG A 1 108 ? -3.704 -11.259 18.482 1.00 86.94 108 ARG A C 1
ATOM 800 O O . ARG A 1 108 ? -3.959 -11.155 19.678 1.00 86.94 108 ARG A O 1
ATOM 807 N N . LEU A 1 109 ? -3.391 -10.217 17.714 1.00 88.06 109 LEU A N 1
ATOM 808 C CA . LEU A 1 109 ? -3.378 -8.816 18.141 1.00 88.06 109 LEU A CA 1
ATOM 809 C C . LEU A 1 109 ? -4.512 -8.001 17.493 1.00 88.06 109 LEU A C 1
ATOM 811 O O . LEU A 1 109 ? -4.420 -6.776 17.461 1.00 88.06 109 LEU A O 1
ATOM 815 N N . ALA A 1 110 ? -5.571 -8.653 16.997 1.00 87.31 110 ALA A N 1
ATOM 816 C CA . ALA A 1 110 ? -6.633 -8.018 16.215 1.00 87.31 110 ALA A CA 1
ATOM 817 C C . ALA A 1 110 ? -7.197 -6.763 16.886 1.00 87.31 110 ALA A C 1
ATOM 819 O O . ALA A 1 110 ? -7.242 -5.710 16.267 1.00 87.31 110 ALA A O 1
ATOM 820 N N . GLU A 1 111 ? -7.547 -6.816 18.173 1.00 90.88 111 GLU A N 1
ATOM 821 C CA . GLU A 1 111 ? -8.088 -5.644 18.875 1.00 90.88 111 GLU A CA 1
ATOM 822 C C . GLU A 1 111 ? -7.125 -4.449 18.896 1.00 90.88 111 GLU A C 1
ATOM 824 O O . GLU A 1 111 ? -7.545 -3.302 18.755 1.00 90.88 111 GLU A O 1
ATOM 829 N N . GLN A 1 112 ? -5.828 -4.699 19.092 1.00 90.31 112 GLN A N 1
ATOM 830 C CA . GLN A 1 112 ? -4.816 -3.645 19.088 1.00 90.31 112 GLN A CA 1
ATOM 831 C C . GLN A 1 112 ? -4.634 -3.077 17.680 1.00 90.31 112 GLN A C 1
ATOM 833 O O . GLN A 1 112 ? -4.565 -1.861 17.519 1.00 90.31 112 GLN A O 1
ATOM 838 N N . GLN A 1 113 ? -4.586 -3.950 16.675 1.00 88.25 113 GLN A N 1
ATOM 839 C CA . GLN A 1 113 ? -4.416 -3.565 15.278 1.00 88.25 113 GLN A CA 1
ATOM 840 C C . GLN A 1 113 ? -5.638 -2.813 14.741 1.00 88.25 113 GLN A C 1
ATOM 842 O O . GLN A 1 113 ? -5.477 -1.836 14.022 1.00 88.25 113 GLN A O 1
ATOM 847 N N . LEU A 1 114 ? -6.849 -3.203 15.138 1.00 90.94 114 LEU A N 1
ATOM 848 C CA . LEU A 1 114 ? -8.083 -2.516 14.763 1.00 90.94 114 LEU A CA 1
ATOM 849 C C . LEU A 1 114 ? -8.158 -1.120 15.388 1.00 90.94 114 LEU A C 1
ATOM 851 O O . LEU A 1 114 ? -8.461 -0.171 14.677 1.00 90.94 114 LEU A O 1
ATOM 855 N N . ARG A 1 115 ? -7.788 -0.959 16.668 1.00 92.00 115 ARG A N 1
ATOM 856 C CA . ARG A 1 115 ? -7.708 0.376 17.295 1.00 92.00 115 ARG A CA 1
ATOM 857 C C . ARG A 1 115 ? -6.665 1.275 16.634 1.00 92.00 115 ARG A C 1
ATOM 859 O O . ARG A 1 115 ? -6.894 2.470 16.482 1.00 92.00 115 ARG A O 1
ATOM 866 N N . TRP A 1 116 ? -5.514 0.709 16.273 1.00 90.12 116 TRP A N 1
ATOM 867 C CA . TRP A 1 116 ? -4.491 1.434 15.522 1.00 90.12 116 TRP A CA 1
ATOM 868 C C . TRP A 1 116 ? -5.019 1.870 14.146 1.00 90.12 116 TRP A C 1
ATOM 870 O O . TRP A 1 116 ? -4.872 3.036 13.781 1.00 90.12 116 TRP A O 1
ATOM 880 N N . LEU A 1 117 ? -5.693 0.967 13.425 1.00 90.44 117 LEU A N 1
ATOM 881 C CA . LEU A 1 117 ? -6.301 1.261 12.129 1.00 90.44 117 LEU A CA 1
ATOM 882 C C . LEU A 1 117 ? -7.356 2.368 12.245 1.00 90.44 117 LEU A C 1
ATOM 884 O O . LEU A 1 117 ? -7.355 3.278 11.424 1.00 90.44 117 LEU A O 1
ATOM 888 N N . ASP A 1 118 ? -8.221 2.316 13.261 1.00 92.44 118 ASP A N 1
ATOM 889 C CA . ASP A 1 118 ? -9.241 3.343 13.507 1.00 92.44 118 ASP A CA 1
ATOM 890 C C . ASP A 1 118 ? -8.613 4.732 13.641 1.00 92.44 118 ASP A C 1
ATOM 892 O O . ASP A 1 118 ? -8.988 5.647 12.913 1.00 92.44 118 ASP A O 1
ATOM 896 N N . GLY A 1 119 ? -7.587 4.873 14.487 1.00 91.31 119 GLY A N 1
ATOM 897 C CA . GLY A 1 119 ? -6.900 6.154 14.664 1.00 91.31 119 GLY A CA 1
ATOM 898 C C . GLY A 1 119 ? -6.235 6.670 13.384 1.00 91.31 119 GLY A C 1
ATOM 899 O O . GLY A 1 119 ? -6.243 7.870 13.123 1.00 91.31 119 GLY A O 1
ATOM 900 N N . ARG A 1 120 ? -5.687 5.772 12.557 1.00 89.75 120 ARG A N 1
ATOM 901 C CA . ARG A 1 120 ? -5.081 6.132 11.265 1.00 89.75 120 ARG A CA 1
ATOM 902 C C . ARG A 1 120 ? -6.118 6.570 10.234 1.00 89.75 120 ARG A C 1
ATOM 904 O O . ARG A 1 120 ? -5.886 7.540 9.522 1.00 89.75 120 ARG A O 1
ATOM 911 N N . LEU A 1 121 ? -7.248 5.871 10.155 1.00 90.75 121 LEU A N 1
ATOM 912 C CA . LEU A 1 121 ? -8.353 6.236 9.270 1.00 90.75 121 LEU A CA 1
ATOM 913 C C . LEU A 1 121 ? -8.959 7.582 9.672 1.00 90.75 121 LEU A C 1
ATOM 915 O O . LEU A 1 121 ? -9.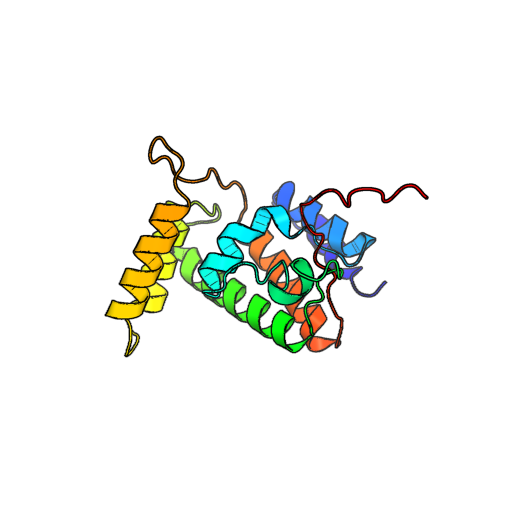256 8.392 8.800 1.00 90.75 121 LEU A O 1
ATOM 919 N N . ASP A 1 122 ? -9.103 7.838 10.972 1.00 91.88 122 ASP A N 1
ATOM 920 C CA . ASP A 1 122 ? -9.602 9.117 11.474 1.00 91.88 122 ASP A CA 1
ATOM 921 C C . ASP A 1 122 ? -8.639 10.269 11.159 1.00 91.88 122 ASP A C 1
ATOM 923 O O . ASP A 1 122 ? -9.085 11.343 10.768 1.00 91.88 122 ASP A O 1
ATOM 927 N N . ALA A 1 123 ? -7.325 10.043 11.252 1.00 89.44 123 ALA A N 1
ATOM 928 C CA . ALA A 1 123 ? -6.309 11.055 10.952 1.00 89.44 123 ALA A CA 1
ATOM 929 C C . ALA A 1 123 ? -6.222 11.448 9.464 1.00 89.44 123 ALA A C 1
ATOM 931 O O . ALA A 1 123 ? -5.674 12.502 9.152 1.00 89.44 123 ALA A O 1
ATOM 932 N N . LEU A 1 124 ? -6.730 10.613 8.553 1.00 88.62 124 LEU A N 1
ATOM 933 C CA . LEU A 1 124 ? -6.782 10.916 7.116 1.00 88.62 124 LEU A CA 1
ATOM 934 C C . LEU A 1 124 ? -7.975 11.787 6.725 1.00 88.62 124 LEU A C 1
ATOM 936 O O . LEU A 1 124 ? -8.024 12.288 5.602 1.00 88.62 124 LEU A O 1
ATOM 940 N N . ARG A 1 125 ? -8.957 11.933 7.614 1.00 91.06 125 ARG A N 1
ATOM 941 C CA . ARG A 1 125 ? -10.114 12.786 7.362 1.00 91.06 125 ARG A CA 1
ATOM 942 C C . ARG A 1 125 ? -9.712 14.250 7.466 1.00 91.06 125 ARG A C 1
ATOM 944 O O . ARG A 1 125 ? -8.859 14.617 8.273 1.00 91.06 125 ARG A O 1
ATOM 951 N N . ASP A 1 126 ? -10.346 15.085 6.655 1.00 91.25 126 ASP A N 1
ATOM 952 C CA . ASP A 1 126 ? -10.133 16.526 6.718 1.00 91.25 126 ASP A CA 1
ATOM 953 C C . ASP A 1 126 ? -10.789 17.161 7.962 1.00 91.25 126 ASP A C 1
ATOM 955 O O . ASP A 1 126 ? -11.429 16.495 8.780 1.00 91.25 126 ASP A O 1
ATOM 959 N N . GLU A 1 127 ? -10.653 18.481 8.108 1.00 90.06 127 GLU A N 1
ATOM 960 C CA . GLU A 1 127 ? -11.238 19.236 9.228 1.00 90.06 127 GLU A CA 1
ATOM 961 C C . GLU A 1 127 ? -12.775 19.140 9.304 1.00 90.06 127 GLU A C 1
ATOM 963 O O . GLU A 1 127 ? -13.357 19.367 10.367 1.00 90.06 127 GLU A O 1
ATOM 968 N N . SER A 1 128 ? -13.436 18.801 8.193 1.00 91.75 128 SER A N 1
ATOM 969 C CA . SER A 1 128 ? -14.884 18.578 8.117 1.00 91.75 128 SER A CA 1
ATOM 970 C C . SER A 1 128 ? -15.269 17.122 8.412 1.00 91.75 128 SER A C 1
ATOM 972 O O . SER A 1 128 ? -16.457 16.817 8.522 1.00 91.75 128 SER A O 1
ATOM 974 N N . GLY A 1 129 ? -14.290 16.228 8.580 1.00 91.19 129 GLY A N 1
ATOM 975 C CA . GLY A 1 129 ? -14.483 14.791 8.762 1.00 91.19 129 GLY A CA 1
ATOM 976 C C . GLY A 1 129 ? -14.636 14.014 7.449 1.00 91.19 129 GLY A C 1
ATOM 977 O O . GLY A 1 129 ? -14.909 12.807 7.483 1.00 91.19 129 GLY A O 1
ATOM 978 N N . GLU A 1 130 ? -14.457 14.668 6.301 1.00 92.12 130 GLU A N 1
ATOM 979 C CA . GLU A 1 130 ? -14.600 14.041 4.990 1.00 92.12 130 GLU A CA 1
ATOM 980 C C . GLU A 1 130 ? -13.374 13.172 4.675 1.00 92.12 130 GLU A C 1
ATOM 982 O O . GLU A 1 130 ? -12.238 13.565 4.960 1.00 92.12 130 GLU A O 1
ATOM 987 N N . PRO A 1 131 ? -13.573 11.963 4.120 1.00 91.12 131 PRO A N 1
ATOM 988 C CA . PRO A 1 131 ? -12.468 11.093 3.754 1.00 91.12 131 PRO A CA 1
ATOM 989 C C . PRO A 1 131 ? -11.721 11.623 2.517 1.00 91.12 131 PRO A C 1
ATOM 991 O O . PRO A 1 131 ? -12.308 12.332 1.684 1.00 91.12 131 PRO A O 1
ATOM 994 N N . PRO A 1 132 ? -10.451 11.220 2.331 1.00 88.12 132 PRO A N 1
ATOM 995 C CA . PRO A 1 132 ? -9.703 11.551 1.131 1.00 88.12 132 PRO A CA 1
ATOM 996 C C . PRO A 1 132 ? -10.407 10.997 -0.112 1.00 88.12 132 PRO A C 1
ATOM 998 O O . PRO A 1 132 ? -10.916 9.872 -0.138 1.00 88.12 132 PRO A O 1
ATOM 1001 N N . GLN A 1 133 ? -10.426 11.806 -1.169 1.00 85.69 133 GLN A N 1
ATOM 1002 C CA . GLN A 1 133 ? -11.036 11.442 -2.443 1.00 85.69 133 GLN A CA 1
ATOM 1003 C C . GLN A 1 133 ? -10.018 10.690 -3.302 1.00 85.69 133 GLN A C 1
ATOM 1005 O O . GLN A 1 133 ? -9.285 11.285 -4.093 1.00 85.69 133 GLN A O 1
ATOM 1010 N N . TRP A 1 134 ? -9.959 9.372 -3.130 1.00 87.81 134 TRP A N 1
ATOM 1011 C CA . TRP A 1 134 ? -9.116 8.501 -3.947 1.00 87.81 134 TRP A CA 1
ATOM 1012 C C . TRP A 1 134 ? -9.783 8.145 -5.276 1.00 87.81 134 TRP A C 1
ATOM 1014 O O . TRP A 1 134 ? -10.997 7.959 -5.358 1.00 87.81 134 TRP A O 1
ATOM 1024 N N . ASN A 1 135 ? -8.974 8.052 -6.331 1.00 78.38 135 ASN A N 1
ATOM 1025 C CA . ASN A 1 135 ? -9.440 7.841 -7.703 1.00 78.38 135 ASN A CA 1
ATOM 1026 C C . ASN A 1 135 ? -8.670 6.747 -8.462 1.00 78.38 135 ASN A C 1
ATOM 1028 O O . ASN A 1 135 ? -8.743 6.704 -9.689 1.00 78.38 135 ASN A O 1
ATOM 1032 N N . PHE A 1 136 ? -7.951 5.877 -7.752 1.00 85.81 136 PHE A N 1
ATOM 1033 C CA . PHE A 1 136 ? -7.196 4.778 -8.352 1.00 85.81 136 PHE A CA 1
ATOM 1034 C C . PHE A 1 136 ? -7.968 3.448 -8.322 1.00 85.81 136 PHE A C 1
ATOM 1036 O O . PHE A 1 136 ? -8.961 3.265 -7.611 1.00 85.81 136 PHE A O 1
ATOM 1043 N N . THR A 1 137 ? -7.507 2.509 -9.141 1.00 91.44 137 THR A N 1
ATOM 1044 C CA . THR A 1 137 ? -8.137 1.208 -9.401 1.00 91.44 137 THR A CA 1
ATOM 1045 C C . THR A 1 137 ? -7.308 0.034 -8.876 1.00 91.44 137 THR A C 1
ATOM 1047 O O . THR A 1 137 ? -6.099 0.147 -8.658 1.00 91.44 137 THR A O 1
ATOM 1050 N N . CYS A 1 138 ? -7.937 -1.129 -8.693 1.00 92.06 138 CYS A N 1
ATOM 1051 C CA . CYS A 1 138 ? -7.219 -2.368 -8.378 1.00 92.06 138 CYS A CA 1
ATOM 1052 C C . CYS A 1 138 ? -6.181 -2.725 -9.453 1.00 92.06 138 CYS A C 1
ATOM 1054 O O . CYS A 1 138 ? -5.108 -3.239 -9.124 1.00 92.06 138 CYS A O 1
ATOM 1056 N N . ALA A 1 139 ? -6.468 -2.436 -10.724 1.00 91.81 139 ALA A N 1
ATOM 1057 C CA . ALA A 1 139 ? -5.534 -2.592 -11.829 1.00 91.81 139 ALA A CA 1
ATOM 1058 C C . ALA A 1 139 ? -4.292 -1.704 -11.654 1.00 91.81 139 ALA A C 1
ATOM 1060 O O . ALA A 1 139 ? -3.176 -2.212 -11.755 1.00 91.81 139 ALA A O 1
ATOM 1061 N N . GLU A 1 140 ? -4.453 -0.422 -11.308 1.00 90.75 140 GLU A N 1
ATOM 1062 C CA . GLU A 1 140 ? -3.323 0.470 -10.991 1.00 90.75 140 GLU A CA 1
ATOM 1063 C C . GLU A 1 140 ? -2.464 -0.070 -9.849 1.00 90.75 140 GLU A C 1
ATOM 1065 O O . GLU A 1 140 ? -1.242 -0.140 -9.974 1.00 90.75 140 GLU A O 1
ATOM 1070 N N . LEU A 1 141 ? -3.094 -0.513 -8.758 1.00 91.75 141 LEU A N 1
ATOM 1071 C CA . LEU A 1 141 ? -2.373 -1.102 -7.628 1.00 91.75 141 LEU A CA 1
ATOM 1072 C C . LEU A 1 141 ? -1.662 -2.406 -8.011 1.00 91.75 141 LEU A C 1
ATOM 1074 O O . LEU A 1 141 ? -0.571 -2.681 -7.521 1.00 91.75 141 LEU A O 1
ATOM 1078 N N . SER A 1 142 ? -2.230 -3.190 -8.926 1.00 92.88 142 SER A N 1
ATOM 1079 C CA . SER A 1 142 ? -1.585 -4.402 -9.443 1.00 92.88 142 SER A CA 1
ATOM 1080 C C . SER A 1 142 ? -0.338 -4.073 -10.271 1.00 92.88 142 SER A C 1
ATOM 1082 O O . SER A 1 142 ? 0.676 -4.760 -10.148 1.00 92.88 142 SER A O 1
ATOM 1084 N N . VAL A 1 143 ? -0.375 -3.002 -11.072 1.00 92.19 143 VAL A N 1
ATOM 1085 C CA . VAL A 1 143 ? 0.802 -2.493 -11.797 1.00 92.19 143 VAL A CA 1
ATOM 1086 C C . VAL A 1 143 ? 1.869 -2.002 -10.817 1.00 92.19 143 VAL A C 1
ATOM 1088 O O . VAL A 1 143 ? 3.046 -2.331 -10.975 1.00 92.19 143 VAL A O 1
ATOM 1091 N N . LEU A 1 144 ? 1.463 -1.280 -9.770 1.00 91.12 144 LEU A N 1
ATOM 1092 C CA . LEU A 1 144 ? 2.358 -0.817 -8.712 1.00 91.12 144 LEU A CA 1
ATOM 1093 C C . LEU A 1 144 ? 3.040 -1.984 -7.980 1.00 91.12 144 LEU A C 1
ATOM 1095 O O . LEU A 1 144 ? 4.258 -1.982 -7.808 1.00 91.12 144 LEU A O 1
ATOM 1099 N N . ALA A 1 145 ? 2.275 -3.007 -7.596 1.00 92.00 145 ALA A N 1
ATOM 1100 C CA . ALA A 1 145 ? 2.811 -4.211 -6.968 1.00 92.00 145 ALA A CA 1
ATOM 1101 C C . ALA A 1 145 ? 3.801 -4.941 -7.884 1.00 92.00 145 ALA A C 1
ATOM 1103 O O . ALA A 1 145 ? 4.881 -5.322 -7.439 1.00 92.00 145 ALA A O 1
ATOM 1104 N N . ALA A 1 146 ? 3.477 -5.082 -9.174 1.00 92.81 146 ALA A N 1
ATOM 1105 C CA . ALA A 1 146 ? 4.360 -5.715 -10.151 1.00 92.81 146 ALA A CA 1
ATOM 1106 C C . ALA A 1 146 ? 5.692 -4.963 -10.311 1.00 92.81 146 ALA A C 1
ATOM 1108 O O . ALA A 1 146 ? 6.735 -5.594 -10.502 1.00 92.81 146 ALA A O 1
ATOM 1109 N N . PHE A 1 147 ? 5.669 -3.630 -10.219 1.00 91.06 147 PHE A N 1
ATOM 1110 C CA . PHE A 1 147 ? 6.876 -2.807 -10.232 1.00 91.06 147 PHE A CA 1
ATOM 1111 C C . PHE A 1 147 ? 7.759 -3.100 -9.017 1.00 91.06 147 PHE A C 1
ATOM 1113 O O . PHE A 1 147 ? 8.910 -3.501 -9.189 1.00 91.06 147 PHE A O 1
ATOM 1120 N N . TYR A 1 148 ? 7.215 -2.999 -7.801 1.00 89.62 148 TYR A N 1
ATOM 1121 C CA . TYR A 1 148 ? 7.979 -3.281 -6.583 1.00 89.62 148 TYR A CA 1
ATOM 1122 C C . TYR A 1 148 ? 8.463 -4.732 -6.521 1.00 89.62 148 TYR A C 1
ATOM 1124 O O . TYR A 1 148 ? 9.613 -4.982 -6.163 1.00 89.62 148 TYR A O 1
ATOM 1132 N N . ARG A 1 149 ? 7.648 -5.692 -6.970 1.00 93.50 149 ARG A N 1
ATOM 1133 C CA . ARG A 1 149 ? 8.065 -7.093 -7.094 1.00 93.50 149 ARG A CA 1
ATOM 1134 C C . ARG A 1 149 ? 9.283 -7.230 -8.000 1.00 93.50 149 ARG A C 1
ATOM 1136 O O . ARG A 1 149 ? 10.224 -7.938 -7.660 1.00 93.50 149 ARG A O 1
ATOM 1143 N N . ARG A 1 150 ? 9.310 -6.513 -9.129 1.00 91.06 150 ARG A N 1
ATOM 1144 C CA . ARG A 1 150 ? 10.472 -6.516 -10.025 1.00 91.06 150 ARG A CA 1
ATOM 1145 C C . ARG A 1 150 ? 11.718 -5.960 -9.357 1.00 91.06 150 ARG A C 1
ATOM 1147 O O . ARG A 1 150 ? 12.793 -6.523 -9.544 1.00 91.06 150 ARG A O 1
ATOM 1154 N N . CYS A 1 151 ? 11.575 -4.865 -8.616 1.00 89.25 151 CYS A N 1
ATOM 1155 C CA . CYS A 1 151 ? 12.680 -4.263 -7.881 1.00 89.25 151 CYS A CA 1
ATOM 1156 C C . CYS A 1 151 ? 13.248 -5.233 -6.842 1.00 89.25 151 CYS A C 1
ATOM 1158 O O . CYS A 1 151 ? 14.464 -5.413 -6.797 1.00 89.25 151 CYS A O 1
ATOM 1160 N N . ALA A 1 152 ? 12.382 -5.943 -6.117 1.00 90.75 152 ALA A N 1
ATOM 1161 C CA . ALA A 1 152 ? 12.783 -7.001 -5.195 1.00 90.75 152 ALA A CA 1
ATOM 1162 C C . ALA A 1 152 ? 13.535 -8.139 -5.911 1.00 90.75 152 ALA A C 1
ATOM 1164 O O . ALA A 1 152 ? 14.674 -8.451 -5.569 1.00 90.75 152 ALA A O 1
ATOM 1165 N N . ASP A 1 153 ? 12.943 -8.703 -6.968 1.00 91.19 153 ASP A N 1
ATOM 1166 C CA . ASP A 1 153 ? 13.479 -9.875 -7.677 1.00 91.19 153 ASP A CA 1
ATOM 1167 C C . ASP A 1 153 ? 14.809 -9.601 -8.397 1.00 91.19 153 ASP A C 1
ATOM 1169 O O . ASP A 1 153 ? 15.603 -10.515 -8.637 1.00 91.19 153 ASP A O 1
ATOM 1173 N N . ARG A 1 154 ? 15.042 -8.351 -8.809 1.00 87.94 154 ARG A N 1
ATOM 1174 C CA . ARG A 1 154 ? 16.228 -7.943 -9.576 1.00 87.94 154 ARG A CA 1
ATOM 1175 C C . ARG A 1 154 ? 17.266 -7.191 -8.749 1.00 87.94 154 ARG A C 1
ATOM 1177 O O . ARG A 1 154 ? 18.341 -6.910 -9.273 1.00 87.94 154 ARG A O 1
ATOM 1184 N N . GLY A 1 155 ? 16.977 -6.908 -7.479 1.00 81.00 155 GLY A N 1
ATOM 1185 C CA . GLY A 1 155 ? 17.884 -6.186 -6.592 1.00 81.00 155 GLY A CA 1
ATOM 1186 C C . GLY A 1 155 ? 17.996 -4.693 -6.913 1.00 81.00 155 GLY A C 1
ATOM 1187 O O . GLY A 1 155 ? 19.054 -4.105 -6.700 1.00 81.00 155 GLY A O 1
ATOM 1188 N N . PHE A 1 156 ? 16.938 -4.084 -7.454 1.00 77.56 156 PHE A N 1
ATOM 1189 C CA . PHE A 1 156 ? 16.906 -2.645 -7.705 1.00 77.56 156 PHE A CA 1
ATOM 1190 C C . PHE A 1 156 ? 16.479 -1.893 -6.453 1.00 77.56 156 PHE A C 1
ATOM 1192 O O . PHE A 1 156 ? 15.534 -2.289 -5.774 1.00 77.56 156 PHE A O 1
ATOM 1199 N N . ALA A 1 157 ? 17.140 -0.768 -6.206 1.00 66.06 157 ALA A N 1
ATOM 1200 C CA . ALA A 1 157 ? 16.704 0.187 -5.208 1.00 66.06 157 ALA A CA 1
ATOM 1201 C C . ALA A 1 157 ? 15.821 1.255 -5.874 1.00 66.06 157 ALA A C 1
ATOM 1203 O O . ALA A 1 157 ? 16.134 1.712 -6.978 1.00 66.06 157 ALA A O 1
ATOM 1204 N N . VAL A 1 158 ? 14.715 1.634 -5.233 1.00 70.94 158 VAL A N 1
ATOM 1205 C CA . VAL A 1 158 ? 13.779 2.634 -5.773 1.00 70.94 158 VAL A CA 1
ATOM 1206 C C . VAL A 1 158 ? 14.019 3.973 -5.096 1.00 70.94 158 VAL A C 1
ATOM 1208 O O . VAL A 1 158 ? 13.936 4.066 -3.874 1.00 70.94 158 VAL A O 1
ATOM 1211 N N . TYR A 1 159 ? 14.261 5.011 -5.896 1.00 64.19 159 TYR A N 1
ATOM 1212 C CA . TYR A 1 159 ? 14.251 6.388 -5.412 1.00 64.19 159 TYR A CA 1
ATOM 1213 C C . TYR A 1 159 ? 12.810 6.836 -5.204 1.00 64.19 159 TYR A C 1
ATOM 1215 O O . TYR A 1 159 ? 12.018 6.887 -6.150 1.00 64.19 159 TYR A O 1
ATOM 1223 N N . ALA A 1 160 ? 12.479 7.164 -3.966 1.00 60.09 160 ALA A N 1
ATOM 1224 C CA . ALA A 1 160 ? 11.227 7.803 -3.637 1.00 60.09 160 ALA A CA 1
ATOM 1225 C C . ALA A 1 160 ? 11.354 9.313 -3.878 1.00 60.09 160 ALA A C 1
ATOM 1227 O O . ALA A 1 160 ? 12.204 9.992 -3.308 1.00 60.09 160 ALA A O 1
ATOM 1228 N N . GLU A 1 161 ? 10.523 9.857 -4.766 1.00 53.97 161 GLU A N 1
ATOM 1229 C CA . GLU A 1 161 ? 10.492 11.299 -5.000 1.00 53.97 161 GLU A CA 1
ATOM 1230 C C . GLU A 1 161 ? 9.844 11.985 -3.785 1.00 53.97 161 GLU A C 1
ATOM 1232 O O . GLU A 1 161 ? 8.633 11.881 -3.577 1.00 53.97 161 GLU A O 1
ATOM 1237 N N . SER A 1 162 ? 10.649 12.666 -2.962 1.00 49.72 162 SER A N 1
ATOM 1238 C CA . SER A 1 162 ? 10.161 13.455 -1.825 1.00 49.72 162 SER A CA 1
ATOM 1239 C C . SER A 1 162 ? 9.240 14.584 -2.300 1.00 49.72 162 SER A C 1
ATOM 1241 O O . SER A 1 162 ? 9.597 15.373 -3.172 1.00 49.72 162 SER A O 1
ATOM 1243 N N . ALA A 1 163 ? 8.060 14.709 -1.687 1.00 45.47 163 ALA A N 1
ATOM 1244 C CA . ALA A 1 163 ? 7.069 15.734 -2.035 1.00 45.47 163 ALA A CA 1
ATOM 1245 C C . ALA A 1 163 ? 7.498 17.179 -1.682 1.00 45.47 163 ALA A C 1
ATOM 1247 O O . ALA A 1 163 ? 6.819 18.138 -2.055 1.00 45.47 163 ALA A O 1
ATOM 1248 N N . ALA A 1 164 ? 8.611 17.364 -0.965 1.00 41.50 164 ALA A N 1
ATOM 1249 C CA . ALA A 1 164 ? 9.110 18.681 -0.588 1.00 41.50 164 ALA A CA 1
ATOM 1250 C C . ALA A 1 164 ? 10.003 19.282 -1.694 1.00 41.50 164 ALA A C 1
ATOM 1252 O O . ALA A 1 164 ? 10.967 18.643 -2.122 1.00 41.50 164 ALA A O 1
ATOM 1253 N N . PRO A 1 165 ? 9.767 20.533 -2.140 1.00 39.50 165 PRO A N 1
ATOM 1254 C CA . PRO A 1 165 ? 10.729 21.220 -2.987 1.00 39.50 165 PRO A CA 1
ATOM 1255 C C . PRO A 1 165 ? 12.029 21.410 -2.200 1.00 39.50 165 PRO A C 1
ATOM 1257 O O . PRO A 1 165 ? 12.045 22.116 -1.188 1.00 39.50 165 PRO A O 1
ATOM 1260 N N . ARG A 1 166 ? 13.124 20.805 -2.679 1.00 46.41 166 ARG A N 1
ATOM 1261 C CA . ARG A 1 166 ? 14.478 21.068 -2.175 1.00 46.41 166 ARG A CA 1
ATOM 1262 C C . ARG A 1 166 ? 14.689 22.578 -2.151 1.00 46.41 166 ARG A C 1
ATOM 1264 O O . ARG A 1 166 ? 14.690 23.225 -3.202 1.00 46.41 166 ARG A O 1
ATOM 1271 N N . ARG A 1 167 ? 14.830 23.166 -0.959 1.00 41.00 167 ARG A N 1
ATOM 1272 C CA . ARG A 1 167 ? 15.250 24.565 -0.847 1.00 41.00 167 ARG A CA 1
ATOM 1273 C C . ARG A 1 167 ? 16.621 24.656 -1.498 1.00 41.00 167 ARG A C 1
ATOM 1275 O O . ARG A 1 167 ? 17.582 24.096 -0.987 1.00 41.00 167 ARG A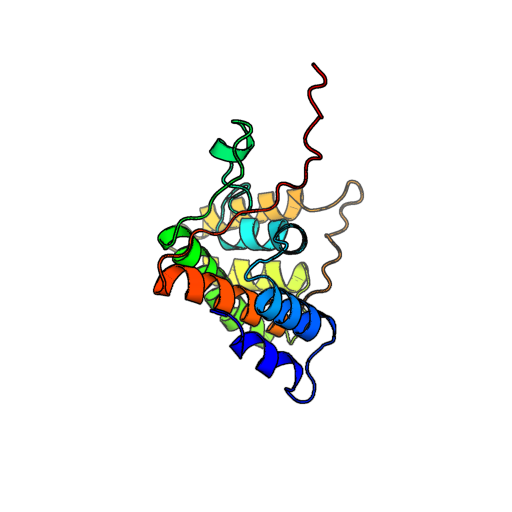 O 1
ATOM 1282 N N . ALA A 1 168 ? 16.695 25.348 -2.630 1.00 40.69 168 ALA A N 1
ATOM 1283 C CA . ALA A 1 168 ? 17.961 25.692 -3.246 1.00 40.69 168 ALA A CA 1
ATOM 1284 C C . ALA A 1 168 ? 18.785 26.492 -2.229 1.00 40.69 168 ALA A C 1
ATOM 1286 O O . ALA A 1 168 ? 18.494 27.656 -1.951 1.00 40.69 168 ALA A O 1
ATOM 1287 N N . THR A 1 169 ? 19.804 25.863 -1.657 1.00 44.09 169 THR A N 1
ATOM 1288 C CA . THR A 1 169 ? 20.909 26.564 -1.018 1.00 44.09 169 THR A CA 1
ATOM 1289 C C . THR A 1 169 ? 21.661 27.289 -2.128 1.00 44.09 169 THR A C 1
ATOM 1291 O O . THR A 1 169 ? 22.409 26.695 -2.903 1.00 44.09 169 THR A O 1
ATOM 1294 N N . HIS A 1 170 ? 21.381 28.583 -2.285 1.00 35.53 170 HIS A N 1
ATOM 1295 C CA . HIS A 1 170 ? 22.244 29.452 -3.076 1.00 35.53 170 HIS A CA 1
ATOM 1296 C C . HIS A 1 170 ? 23.542 29.733 -2.300 1.00 35.53 170 HIS A C 1
ATOM 1298 O O . HIS A 1 170 ? 23.478 29.849 -1.074 1.00 35.53 170 HIS A O 1
ATOM 1304 N N . PRO A 1 171 ? 24.691 29.785 -3.003 1.00 53.81 171 PRO A N 1
ATOM 1305 C CA . PRO A 1 171 ? 26.012 29.978 -2.407 1.00 53.81 171 PRO A CA 1
ATOM 1306 C C . PRO A 1 171 ? 26.193 31.356 -1.761 1.00 53.81 171 PRO A C 1
ATOM 1308 O O . PRO A 1 171 ? 25.503 32.315 -2.180 1.00 53.81 171 PRO A O 1
#

Radius of gyration: 16.82 Å; chains: 1; bounding box: 42×43×44 Å

Sequen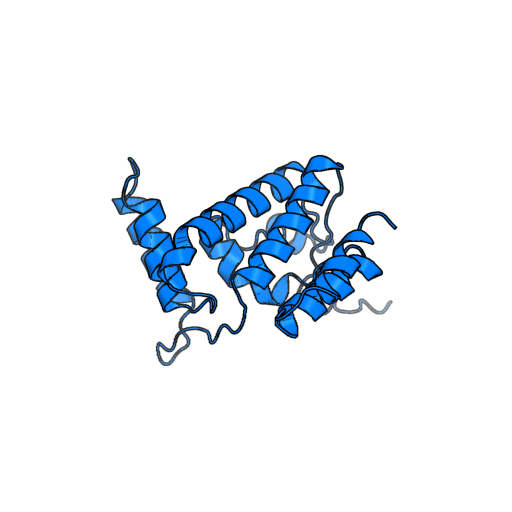ce (171 aa):
AEFVDFGEIVDLPNISAPTAALAELIAKTGTVRATVYTELVDLLLGLEGVLYATDAAAEDEDPVIDPDGCGWIADGIERFVAGHRAYGEAVTFESVSEVLRKLLADGRLAEQQLRWLDGRLDALRDESGEPPQWNFTCAELSVLAAFYRRCADRGFAVYAESAAPRRATHP

Foldseek 3Di:
DLLLVLCVVLVDPPDDPLLNVQSVCCNPPVAGQCVLCQLVLCLLLVHDQLLQCVVCVVVVHQDKQWLVSLLSSLVSLVLQLVLLVVVDWWDDLVSSLVSQLVVLCPDPCSVVSNVSSVVSQQVQADPVSHHDDRGHTSSNSNSSSVSSNSCNVVGHMHGRDDPDDDDPPDD

pLDDT: mean 80.13, std 15.62, range [35.53, 95.19]

Secondary structure (DSSP, 8-state):
-TTGGGHHHHTSTT--HHHHHHHHHHHHHS---GGGTHHHHHHHHT-SSGGGTHHHHHTT---EE-HHHHHHHHHHHHHHHHHHTTT-SB--HHHHHHHHHHHHHTSTTHHHHHHHHHHHHHHTS-TTSPPP----BHHHHHHHHHHHHHHHHHTPPEEP--SS-------